Protein AF-A0A955QQB7-F1 (afdb_monomer_lite)

Sequence (83 aa):
MGERFHIKLEAKNPEKGNFRSYAIDAGKDLFGHWEIEVSYGRISRRGRSVTYSAPDDGAAATIIRHCLKKRASAPKRIGVPYK

Foldseek 3Di:
DWDKDKDKWWWDDVVQPATKIWMWTWTADPLRKIKIKIWIDGPVDGTDIDIDIGRHPVRVVVVVVVVVVVQQCCCVPPVTGID

Structure (mmCIF, N/CA/C/O backbone):
data_AF-A0A955QQB7-F1
#
_entry.id   AF-A0A955QQB7-F1
#
loop_
_atom_site.group_PDB
_atom_site.id
_atom_site.type_symbol
_atom_site.label_atom_id
_atom_site.label_alt_id
_atom_site.label_comp_id
_atom_site.label_asym_id
_atom_site.label_entity_id
_atom_site.label_seq_id
_atom_site.pdbx_PDB_ins_code
_atom_site.Cartn_x
_atom_site.Cartn_y
_atom_site.Cartn_z
_atom_site.occupancy
_atom_site.B_iso_or_equiv
_atom_site.auth_seq_id
_atom_site.auth_comp_id
_atom_site.auth_asym_id
_atom_site.auth_atom_id
_atom_site.pdbx_PDB_model_num
ATOM 1 N N . MET A 1 1 ? 6.053 11.454 -20.748 1.00 48.31 1 MET A N 1
ATOM 2 C CA . MET A 1 1 ? 5.605 11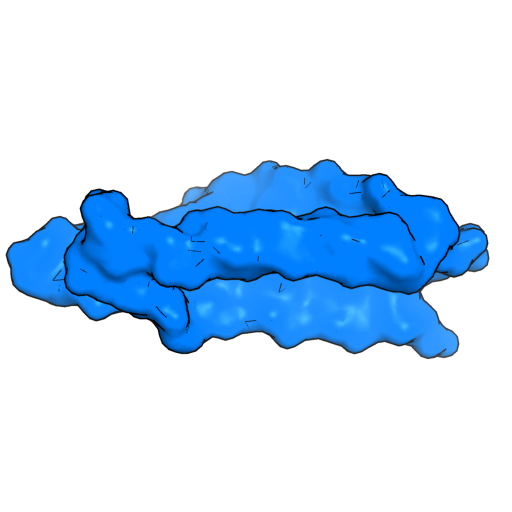.746 -19.370 1.00 48.31 1 MET A CA 1
ATOM 3 C C . MET A 1 1 ? 5.136 10.422 -18.799 1.00 48.31 1 MET A C 1
ATOM 5 O O . MET A 1 1 ? 4.192 9.868 -19.344 1.00 48.31 1 MET A O 1
ATOM 9 N N . GLY A 1 2 ? 5.903 9.832 -17.879 1.00 64.69 2 GLY A N 1
ATOM 10 C CA . GLY A 1 2 ? 5.645 8.476 -17.386 1.00 64.69 2 GLY A CA 1
ATOM 11 C C . GLY A 1 2 ? 4.289 8.369 -16.696 1.00 64.69 2 GLY A C 1
ATOM 12 O O . GLY A 1 2 ? 3.786 9.349 -16.145 1.00 64.69 2 GLY A O 1
ATOM 13 N N . GLU A 1 3 ? 3.6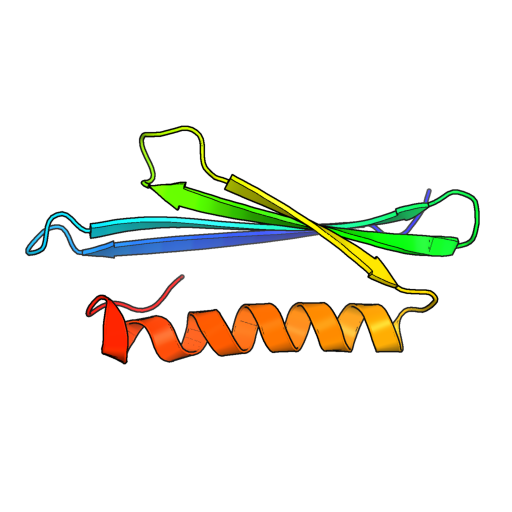96 7.182 -16.750 1.00 81.50 3 GLU A N 1
ATOM 14 C CA . GLU A 1 3 ? 2.473 6.879 -16.019 1.00 81.50 3 GLU A CA 1
ATOM 15 C C . GLU A 1 3 ? 2.720 7.072 -14.517 1.00 81.50 3 GLU A C 1
ATOM 17 O O . GLU A 1 3 ? 3.684 6.541 -13.962 1.00 81.50 3 GLU A O 1
ATOM 22 N N . ARG A 1 4 ? 1.873 7.880 -13.873 1.00 91.69 4 ARG A N 1
ATOM 23 C CA . ARG A 1 4 ? 1.887 8.117 -12.430 1.00 91.69 4 ARG A CA 1
ATOM 24 C C . ARG A 1 4 ? 0.458 8.105 -11.925 1.00 91.69 4 ARG A C 1
ATOM 26 O O . ARG A 1 4 ? -0.423 8.702 -12.540 1.00 91.69 4 ARG A O 1
ATOM 33 N N . PHE A 1 5 ? 0.239 7.490 -10.775 1.00 92.69 5 PHE A N 1
ATOM 34 C CA . PHE A 1 5 ? -1.037 7.568 -10.084 1.00 92.69 5 PHE A CA 1
ATOM 35 C C . PHE A 1 5 ? -0.827 7.751 -8.582 1.00 92.69 5 PHE A C 1
ATOM 37 O O . PHE A 1 5 ? 0.262 7.554 -8.037 1.00 92.69 5 PHE A O 1
ATOM 44 N N . HIS A 1 6 ? -1.897 8.177 -7.922 1.00 96.31 6 HIS A N 1
ATOM 45 C CA . HIS A 1 6 ? -1.885 8.501 -6.511 1.00 96.31 6 HIS A CA 1
ATOM 46 C C . HIS A 1 6 ? -3.180 8.038 -5.844 1.00 96.31 6 HIS A C 1
ATOM 48 O O . HIS A 1 6 ? -4.270 8.291 -6.354 1.00 96.31 6 HIS A O 1
ATOM 54 N N . ILE A 1 7 ? -3.063 7.389 -4.688 1.00 96.69 7 ILE A N 1
ATOM 55 C CA . ILE A 1 7 ? -4.191 6.930 -3.875 1.00 96.69 7 ILE A CA 1
ATOM 56 C C . ILE A 1 7 ? -4.050 7.542 -2.485 1.00 96.69 7 ILE A C 1
ATOM 58 O O . ILE A 1 7 ? -3.031 7.331 -1.835 1.00 96.69 7 ILE A O 1
ATOM 62 N N . LYS A 1 8 ? -5.088 8.230 -1.996 1.00 96.31 8 LYS A N 1
ATOM 63 C CA . LYS A 1 8 ? -5.210 8.644 -0.586 1.00 96.31 8 LYS A CA 1
ATOM 64 C C . LYS A 1 8 ? -6.343 7.889 0.066 1.00 96.31 8 LYS A C 1
ATOM 66 O O . LYS A 1 8 ? -7.403 7.749 -0.527 1.00 96.31 8 LYS A O 1
ATOM 71 N N . LEU A 1 9 ? -6.103 7.453 1.293 1.00 95.94 9 LEU A N 1
ATOM 72 C CA . LEU A 1 9 ? -7.080 6.800 2.135 1.00 95.94 9 LEU A CA 1
ATOM 73 C C . LEU A 1 9 ? -7.018 7.359 3.555 1.00 95.94 9 LEU A C 1
ATOM 75 O O . LEU A 1 9 ? -5.939 7.537 4.134 1.00 95.94 9 LEU A O 1
ATOM 79 N N . GLU A 1 10 ? -8.180 7.531 4.168 1.00 95.31 10 GLU A N 1
ATOM 80 C CA . GLU A 1 10 ? -8.306 7.971 5.552 1.00 95.31 10 GLU A CA 1
ATOM 81 C C . GLU A 1 10 ? -9.202 7.039 6.363 1.00 95.31 10 GLU A C 1
ATOM 83 O O . GLU A 1 10 ? -10.238 6.567 5.906 1.00 95.31 10 GLU A O 1
ATOM 88 N N . ALA A 1 11 ? -8.823 6.800 7.615 1.00 94.69 11 ALA A N 1
ATOM 89 C CA . ALA A 1 11 ? -9.645 6.087 8.582 1.00 94.69 11 ALA A CA 1
ATOM 90 C C . ALA A 1 11 ? -9.825 6.965 9.825 1.00 94.69 11 ALA A C 1
ATOM 92 O O .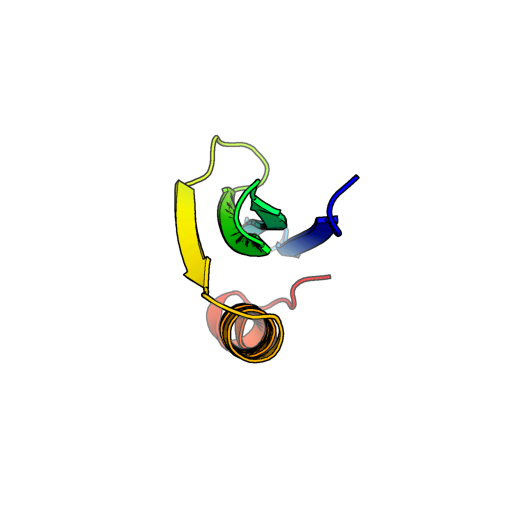 ALA A 1 11 ? -8.851 7.282 10.516 1.00 94.69 11 ALA A O 1
ATOM 93 N N . LYS A 1 12 ? -11.070 7.369 10.099 1.00 93.81 12 LYS A N 1
ATOM 94 C CA . LYS A 1 12 ? -11.435 8.267 11.203 1.00 93.81 12 LYS A CA 1
ATOM 95 C C . LYS A 1 12 ? -12.441 7.570 12.118 1.00 93.81 12 LYS A C 1
ATOM 97 O O . LYS A 1 12 ? -13.544 7.248 11.696 1.00 93.81 12 LYS A O 1
ATOM 102 N N . ASN A 1 13 ? -12.046 7.337 13.363 1.00 90.69 13 ASN A N 1
ATOM 103 C CA . ASN A 1 13 ? -12.894 6.870 14.452 1.00 90.69 13 ASN A CA 1
ATOM 104 C C . ASN A 1 13 ? -12.720 7.840 15.635 1.00 90.69 13 ASN A C 1
ATOM 106 O O . ASN A 1 13 ? -11.767 7.684 16.409 1.00 90.69 13 ASN A O 1
ATOM 110 N N . PRO A 1 14 ? -13.596 8.856 15.743 1.00 87.06 14 PRO A N 1
ATOM 111 C CA . PRO A 1 14 ? -13.544 9.847 16.813 1.00 87.06 14 PRO A CA 1
ATOM 112 C C . PRO A 1 14 ? -13.721 9.238 18.205 1.00 87.06 14 PRO A C 1
ATOM 114 O O . PRO A 1 14 ? -12.967 9.589 19.107 1.00 87.06 14 PRO A O 1
ATOM 117 N N . GLU A 1 15 ? -14.628 8.269 18.355 1.00 87.50 15 GLU A N 1
ATOM 118 C CA . GLU A 1 15 ? -14.932 7.603 19.633 1.00 87.50 15 GLU A CA 1
ATOM 119 C C . GLU A 1 15 ? -13.698 6.936 20.254 1.00 87.50 15 GLU A C 1
ATOM 121 O O . GLU A 1 15 ? -13.551 6.880 21.470 1.00 87.50 15 GLU A O 1
ATOM 126 N N . LYS A 1 16 ? -12.773 6.458 19.411 1.00 83.94 16 LYS A N 1
ATOM 127 C CA . LYS A 1 16 ? -11.514 5.822 19.831 1.00 83.94 16 LYS A CA 1
ATOM 128 C C . LYS A 1 16 ? -10.278 6.707 19.628 1.00 83.94 16 LYS A C 1
ATOM 130 O O . LYS A 1 16 ? -9.156 6.209 19.718 1.00 83.94 16 LYS A O 1
ATOM 135 N N . GLY A 1 17 ? -10.445 7.987 19.279 1.00 84.69 17 GLY A N 1
ATO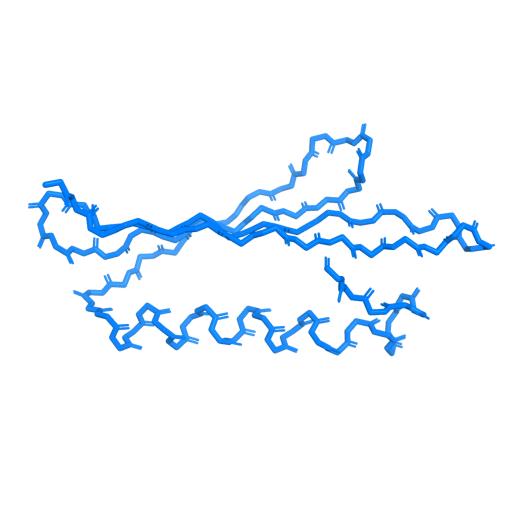M 136 C CA . GLY A 1 17 ? -9.333 8.914 19.013 1.00 84.69 17 GLY A CA 1
ATOM 137 C C . GLY A 1 17 ? -8.402 8.471 17.871 1.00 84.69 17 GLY A C 1
ATOM 138 O O . GLY A 1 17 ? -7.206 8.801 17.845 1.00 84.69 17 GLY A O 1
ATOM 139 N N . ASN A 1 18 ? -8.923 7.683 16.930 1.00 86.75 18 ASN A N 1
ATOM 140 C CA . ASN A 1 18 ? -8.167 7.040 15.863 1.00 86.75 18 ASN A CA 1
ATOM 141 C C . ASN A 1 18 ? -8.337 7.812 14.557 1.00 86.75 18 ASN A C 1
ATOM 143 O O . ASN A 1 18 ? -9.352 7.704 13.883 1.00 86.75 18 ASN A O 1
ATOM 147 N N . PHE A 1 19 ? -7.301 8.548 14.168 1.00 93.25 19 PHE A N 1
ATOM 148 C CA . PHE A 1 19 ? -7.268 9.309 12.922 1.00 93.25 19 PHE A CA 1
ATOM 149 C C . PHE A 1 19 ? -6.031 8.895 12.146 1.00 93.25 19 PHE A C 1
ATOM 151 O O . PHE A 1 19 ? -4.916 9.211 12.565 1.00 93.25 19 PHE A O 1
ATOM 158 N N . ARG A 1 20 ? -6.204 8.139 11.062 1.00 94.00 20 ARG A N 1
ATOM 159 C CA . ARG A 1 20 ? -5.104 7.549 10.295 1.00 94.00 20 ARG A CA 1
ATOM 160 C C . ARG A 1 20 ? -5.150 7.984 8.840 1.00 94.00 20 ARG A C 1
ATOM 162 O O . ARG A 1 20 ? -6.200 7.899 8.216 1.00 94.00 20 ARG A O 1
ATOM 169 N N . SER A 1 21 ? -3.995 8.375 8.319 1.00 95.44 21 SER A N 1
ATOM 170 C CA . SER A 1 21 ? -3.767 8.631 6.898 1.00 95.44 21 SER A CA 1
ATOM 171 C C . SER A 1 21 ? -2.964 7.488 6.287 1.00 95.44 21 SER A C 1
ATOM 173 O O . SER A 1 21 ? -2.138 6.850 6.958 1.00 95.44 21 SER A O 1
ATOM 175 N N . TYR A 1 22 ? -3.232 7.213 5.019 1.00 96.25 22 TYR A N 1
ATOM 176 C CA . TYR A 1 22 ? -2.492 6.271 4.199 1.00 96.25 22 TYR A CA 1
ATOM 177 C C . TYR A 1 22 ? -2.482 6.776 2.758 1.00 96.25 22 TYR A C 1
ATOM 179 O O . TYR A 1 22 ? -3.519 7.189 2.252 1.00 96.25 22 TYR A O 1
ATOM 187 N N . ALA A 1 23 ? -1.332 6.756 2.103 1.00 96.56 23 ALA A N 1
ATOM 188 C CA . ALA A 1 23 ? -1.196 7.167 0.719 1.00 96.56 23 ALA A CA 1
ATOM 189 C C . ALA A 1 23 ? -0.259 6.226 -0.036 1.00 96.56 23 ALA A C 1
ATOM 191 O O . ALA A 1 23 ? 0.651 5.643 0.560 1.00 96.56 23 ALA A O 1
ATOM 192 N N . ILE A 1 24 ? -0.512 6.077 -1.331 1.00 97.75 24 ILE A N 1
ATOM 193 C CA . ILE A 1 24 ? 0.374 5.409 -2.279 1.00 97.75 24 ILE A CA 1
ATOM 194 C C . ILE A 1 24 ? 0.609 6.377 -3.433 1.00 97.75 24 ILE A C 1
ATOM 196 O O . ILE A 1 24 ? -0.337 6.732 -4.133 1.00 97.75 24 ILE A O 1
ATOM 200 N N . ASP A 1 25 ? 1.858 6.769 -3.626 1.00 97.38 25 ASP A N 1
ATOM 201 C CA . ASP A 1 25 ? 2.360 7.456 -4.808 1.00 97.38 25 ASP A CA 1
ATOM 202 C C . ASP A 1 25 ? 3.121 6.438 -5.643 1.00 97.38 25 ASP A C 1
ATOM 204 O O . ASP A 1 25 ? 4.024 5.790 -5.125 1.00 97.38 25 ASP A O 1
ATOM 208 N N . ALA A 1 26 ? 2.780 6.274 -6.916 1.00 97.12 26 ALA A N 1
ATOM 209 C CA . ALA A 1 26 ? 3.534 5.379 -7.781 1.00 97.12 26 ALA A CA 1
ATOM 210 C C . ALA A 1 26 ? 3.722 5.984 -9.162 1.00 97.12 26 ALA A C 1
ATOM 212 O O . ALA A 1 26 ? 2.775 6.535 -9.726 1.00 97.12 26 ALA A O 1
ATOM 213 N N . GLY A 1 27 ? 4.922 5.851 -9.715 1.00 96.19 27 GLY A N 1
ATOM 214 C CA . GLY A 1 27 ? 5.221 6.284 -11.072 1.00 96.19 27 GLY A CA 1
ATOM 215 C C . GLY A 1 27 ? 6.396 5.537 -11.684 1.00 96.19 27 GLY A C 1
ATOM 216 O O . GLY A 1 27 ? 7.204 4.946 -10.968 1.00 96.19 27 GLY A O 1
ATOM 217 N N . LYS A 1 28 ? 6.474 5.575 -13.015 1.00 95.19 28 LYS A N 1
ATOM 218 C CA . LYS A 1 28 ? 7.621 5.046 -13.760 1.00 95.19 28 LYS A CA 1
ATOM 219 C C . LYS A 1 28 ? 8.794 6.026 -13.741 1.00 95.19 28 LYS A C 1
ATOM 221 O O . LYS A 1 28 ? 8.607 7.224 -13.968 1.00 95.19 28 LYS A O 1
ATOM 226 N N . ASP A 1 29 ? 9.990 5.506 -13.504 1.00 91.44 29 ASP A N 1
ATOM 227 C CA . ASP A 1 29 ? 11.250 6.224 -13.637 1.00 91.44 29 ASP A CA 1
ATOM 228 C C . ASP A 1 29 ? 11.701 6.322 -15.110 1.00 91.44 29 ASP A C 1
ATOM 230 O O . ASP A 1 29 ? 10.983 5.941 -16.040 1.00 91.44 29 ASP A O 1
ATOM 234 N N . LEU A 1 30 ? 12.901 6.867 -15.335 1.00 91.00 30 LEU A N 1
ATOM 235 C CA . LEU A 1 30 ? 13.472 7.042 -16.677 1.00 91.00 30 LEU A CA 1
ATOM 236 C C . LEU A 1 30 ? 13.811 5.720 -17.383 1.00 91.00 30 LEU A C 1
ATOM 238 O O . LEU A 1 30 ? 13.963 5.710 -18.602 1.00 91.00 30 LEU A O 1
ATOM 242 N N . PHE A 1 31 ? 13.914 4.623 -16.637 1.00 90.31 31 PHE A N 1
ATOM 243 C CA . PHE A 1 31 ? 14.212 3.285 -17.141 1.00 90.31 31 PHE A CA 1
ATOM 244 C C . PHE A 1 31 ? 12.945 2.433 -17.300 1.00 90.31 31 PHE A C 1
ATOM 246 O O . PHE A 1 31 ? 13.027 1.277 -17.704 1.00 90.31 31 PHE A O 1
ATOM 253 N N . GLY A 1 32 ? 11.768 2.997 -17.006 1.00 90.12 32 GLY A N 1
ATOM 254 C CA . GLY A 1 32 ? 10.489 2.295 -17.054 1.00 90.12 32 GLY A CA 1
ATOM 255 C C . GLY A 1 32 ? 10.203 1.430 -15.825 1.00 90.12 32 GLY A C 1
ATOM 256 O O . GLY A 1 32 ? 9.156 0.783 -15.792 1.00 90.12 32 GLY A O 1
ATOM 257 N N . HIS A 1 33 ? 11.076 1.445 -14.812 1.00 94.62 33 HIS A N 1
ATOM 258 C CA . HIS A 1 33 ? 10.829 0.784 -13.537 1.00 94.62 33 HIS A CA 1
ATOM 259 C C . HIS A 1 33 ? 9.838 1.604 -12.717 1.00 94.62 33 HIS A C 1
ATOM 261 O O . HIS A 1 33 ? 9.818 2.830 -12.758 1.00 94.62 33 HIS A O 1
ATOM 267 N N . TRP A 1 34 ? 9.016 0.926 -11.934 1.00 96.62 34 TRP A N 1
ATOM 268 C CA . TRP A 1 34 ? 8.095 1.563 -11.012 1.00 96.62 34 TRP A CA 1
ATOM 269 C C . TRP A 1 34 ? 8.775 1.890 -9.690 1.00 96.62 34 TRP A C 1
ATOM 271 O O . TRP A 1 34 ? 9.330 1.008 -9.033 1.00 96.62 34 TRP A O 1
ATOM 281 N N . GLU A 1 35 ? 8.623 3.133 -9.252 1.00 97.19 35 GLU A N 1
ATOM 282 C CA . GLU A 1 35 ? 8.841 3.554 -7.875 1.00 97.19 35 GLU A CA 1
ATOM 283 C C . GLU A 1 35 ? 7.483 3.746 -7.197 1.00 97.19 35 GLU A C 1
ATOM 285 O O . GLU A 1 35 ? 6.600 4.416 -7.732 1.00 97.19 35 GLU A O 1
ATOM 290 N N . ILE A 1 36 ? 7.292 3.115 -6.038 1.00 97.69 36 ILE A N 1
ATOM 291 C CA . ILE A 1 36 ? 6.039 3.122 -5.279 1.00 97.69 36 ILE A CA 1
ATOM 292 C C . ILE A 1 36 ? 6.352 3.573 -3.854 1.00 97.69 36 ILE A C 1
ATOM 294 O O . ILE A 1 36 ? 6.855 2.792 -3.044 1.00 97.69 36 ILE A O 1
ATOM 298 N N . GLU A 1 37 ? 6.028 4.816 -3.518 1.00 98.00 37 GLU A N 1
ATOM 299 C CA . GLU A 1 37 ? 6.098 5.328 -2.155 1.00 98.00 37 GLU A CA 1
ATOM 300 C C . GLU A 1 37 ? 4.776 5.079 -1.423 1.00 98.00 37 GLU A C 1
ATOM 302 O O . GLU A 1 37 ? 3.692 5.464 -1.859 1.00 98.00 37 GLU A O 1
ATOM 307 N N . VAL A 1 38 ? 4.866 4.449 -0.257 1.00 97.75 38 VAL A N 1
ATOM 308 C CA . VAL A 1 38 ? 3.739 4.200 0.634 1.00 97.75 38 VAL A CA 1
ATOM 309 C C . VAL A 1 38 ? 3.917 5.010 1.907 1.00 97.75 38 VAL A C 1
ATOM 311 O O . VAL A 1 38 ? 4.767 4.693 2.738 1.00 97.75 38 VAL A O 1
ATOM 314 N N . SER A 1 39 ? 3.053 5.999 2.108 1.00 96.69 39 SER A N 1
ATOM 315 C CA . SER A 1 39 ? 3.075 6.901 3.260 1.00 96.69 39 SER A CA 1
ATOM 316 C C . SER A 1 39 ? 1.935 6.598 4.234 1.00 96.69 39 SER A C 1
ATOM 318 O O . SER A 1 39 ? 0.799 6.365 3.832 1.00 96.69 39 SER A O 1
ATOM 320 N N . TYR A 1 40 ? 2.201 6.571 5.542 1.00 95.44 40 TYR A N 1
ATOM 321 C CA . TYR A 1 40 ? 1.197 6.221 6.553 1.00 95.44 40 TYR A CA 1
ATOM 322 C C . TYR A 1 40 ? 1.442 6.869 7.914 1.00 95.44 40 TYR A C 1
ATOM 324 O O . TYR A 1 40 ? 2.572 6.979 8.386 1.00 95.44 40 TYR A O 1
ATOM 332 N N . GLY A 1 41 ? 0.373 7.267 8.604 1.00 94.19 41 GLY A N 1
ATOM 333 C CA . GLY A 1 41 ? 0.522 7.995 9.862 1.00 94.19 41 GLY A CA 1
ATOM 334 C C . GLY A 1 41 ? -0.778 8.321 10.580 1.00 94.19 41 GLY A C 1
ATOM 335 O O . GLY A 1 41 ? -1.836 7.761 10.292 1.00 94.19 41 GLY A O 1
ATOM 336 N N . ARG A 1 42 ? -0.677 9.207 11.577 1.00 93.38 42 ARG A N 1
ATOM 337 C CA . ARG A 1 42 ? -1.840 9.882 12.169 1.00 93.38 42 ARG A CA 1
ATOM 338 C C . ARG A 1 42 ? -2.114 11.165 11.380 1.00 93.38 42 ARG A C 1
ATOM 340 O O . ARG A 1 42 ? -1.158 11.824 10.998 1.00 93.38 42 ARG A O 1
ATOM 347 N N . ILE A 1 43 ? -3.381 11.549 11.210 1.00 88.50 43 ILE A N 1
ATOM 348 C CA . ILE A 1 43 ? -3.809 12.692 10.361 1.00 88.50 43 ILE A CA 1
ATOM 349 C C . ILE A 1 43 ? -3.253 14.065 10.816 1.00 88.50 43 ILE A C 1
ATOM 351 O O . ILE A 1 43 ? -3.311 15.032 10.074 1.00 88.50 43 ILE A O 1
ATOM 355 N N . SER A 1 44 ? -2.625 14.165 11.986 1.00 79.06 44 SER A N 1
ATOM 356 C CA . SER A 1 44 ? -2.031 15.407 12.505 1.00 79.06 44 SER A CA 1
ATOM 357 C C . SER A 1 44 ? -0.505 15.388 12.635 1.00 79.06 44 SER A C 1
ATOM 359 O O . SER A 1 44 ? 0.077 16.332 13.161 1.00 79.06 44 SER A O 1
ATOM 361 N N . ARG A 1 45 ? 0.165 14.302 12.229 1.00 82.38 45 ARG A N 1
ATOM 362 C CA . ARG A 1 45 ? 1.618 14.149 12.396 1.00 82.38 45 ARG A CA 1
ATOM 363 C C . ARG A 1 45 ? 2.271 13.682 11.109 1.00 82.38 45 ARG A C 1
ATOM 365 O O . ARG A 1 45 ? 1.669 12.934 10.342 1.00 82.38 45 ARG A O 1
ATOM 372 N N . ARG A 1 46 ? 3.541 14.058 10.929 1.00 83.38 46 ARG A N 1
ATOM 373 C CA . ARG A 1 46 ? 4.379 13.503 9.863 1.00 83.38 46 ARG A CA 1
ATOM 374 C C . ARG A 1 46 ? 4.375 11.976 9.984 1.00 83.38 46 ARG A C 1
ATOM 376 O O . ARG A 1 46 ? 4.669 11.429 11.049 1.00 83.38 46 ARG A O 1
ATOM 383 N N . GLY A 1 47 ? 3.924 11.316 8.921 1.00 88.94 47 GLY A N 1
ATOM 384 C CA . GLY A 1 47 ? 3.854 9.862 8.843 1.00 88.94 47 GLY A CA 1
ATOM 385 C C . GLY A 1 47 ? 5.230 9.227 8.660 1.00 88.94 47 GLY A C 1
ATOM 386 O O . GLY A 1 47 ? 6.258 9.900 8.685 1.00 88.94 47 GLY A O 1
ATOM 387 N N . ARG A 1 48 ? 5.233 7.913 8.458 1.00 95.56 48 ARG A N 1
ATOM 388 C CA . ARG A 1 48 ? 6.372 7.170 7.916 1.00 95.56 48 ARG A CA 1
ATOM 389 C C . ARG A 1 48 ? 6.115 6.883 6.444 1.00 95.56 48 ARG A C 1
ATOM 391 O O . ARG A 1 48 ? 4.959 6.686 6.072 1.00 95.56 48 ARG A O 1
ATOM 398 N N . SER A 1 49 ? 7.177 6.811 5.659 1.00 96.38 49 SER A N 1
ATOM 399 C CA . SER A 1 49 ? 7.139 6.346 4.278 1.00 96.38 49 SER A CA 1
ATOM 400 C C . SER A 1 49 ? 8.006 5.101 4.113 1.00 96.38 49 SER A C 1
ATOM 402 O O . SER A 1 49 ? 8.963 4.885 4.860 1.00 96.38 49 SER A O 1
ATOM 404 N N . VAL A 1 50 ? 7.619 4.248 3.169 1.00 97.38 50 VAL A N 1
ATOM 405 C CA . VAL A 1 50 ? 8.412 3.118 2.680 1.00 97.38 50 VAL A CA 1
ATOM 406 C C . VAL A 1 50 ? 8.314 3.125 1.166 1.00 97.38 50 VAL A C 1
ATOM 408 O O . VAL A 1 50 ? 7.207 3.183 0.633 1.00 97.38 50 VAL A O 1
ATOM 411 N N . THR A 1 51 ? 9.456 3.029 0.497 1.00 97.50 51 THR A N 1
ATOM 412 C CA . THR A 1 51 ? 9.531 2.983 -0.962 1.00 97.50 51 THR A CA 1
ATOM 413 C C . THR A 1 51 ? 9.790 1.558 -1.426 1.00 97.50 51 THR A C 1
ATOM 415 O O . THR A 1 51 ? 10.589 0.833 -0.832 1.00 97.50 51 THR A O 1
ATOM 418 N N . TYR A 1 52 ? 9.096 1.161 -2.485 1.00 96.88 52 TYR A N 1
ATOM 419 C CA . TYR A 1 52 ? 9.288 -0.098 -3.186 1.00 96.88 52 TYR A CA 1
ATOM 420 C C . TYR A 1 52 ? 9.667 0.183 -4.635 1.00 96.88 52 TYR A C 1
ATOM 422 O O . TYR A 1 52 ? 9.164 1.134 -5.232 1.00 96.88 52 TYR A O 1
ATOM 430 N N . SER A 1 53 ? 10.487 -0.692 -5.205 1.00 96.25 53 SER A N 1
ATOM 431 C CA . SER A 1 53 ? 10.813 -0.680 -6.628 1.00 96.25 53 SER A CA 1
ATOM 432 C C . SER A 1 53 ? 10.252 -1.936 -7.287 1.00 96.25 53 SER A C 1
ATOM 434 O O . SER A 1 53 ? 10.310 -3.021 -6.702 1.00 96.25 53 SER A O 1
ATOM 436 N N . ALA A 1 54 ? 9.707 -1.801 -8.491 1.00 96.50 54 ALA A N 1
ATOM 437 C CA . ALA A 1 54 ? 9.204 -2.914 -9.287 1.00 96.50 54 ALA A CA 1
ATOM 438 C C . ALA A 1 54 ? 9.664 -2.786 -10.748 1.00 96.50 54 ALA A C 1
ATOM 440 O O . ALA A 1 54 ? 9.683 -1.680 -11.279 1.00 96.50 54 ALA A O 1
ATOM 441 N N . PRO A 1 55 ? 10.041 -3.892 -11.408 1.00 95.81 55 PRO A N 1
ATOM 442 C CA . PRO A 1 55 ? 10.575 -3.847 -12.770 1.00 95.81 55 PRO A CA 1
ATOM 443 C C . PRO A 1 55 ? 9.511 -3.575 -13.840 1.00 95.81 55 PRO A C 1
ATOM 445 O O . PRO A 1 55 ? 9.836 -3.071 -14.907 1.00 95.81 55 PRO A O 1
ATOM 448 N N . ASP A 1 56 ? 8.249 -3.909 -13.571 1.00 93.94 56 ASP A N 1
ATOM 449 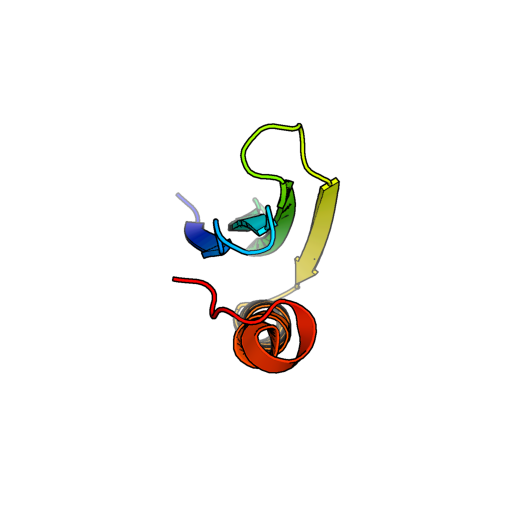C CA . ASP A 1 56 ? 7.169 -3.843 -14.551 1.00 93.94 56 ASP A CA 1
ATOM 450 C C . ASP A 1 56 ? 5.812 -3.551 -13.892 1.00 93.94 56 ASP A C 1
ATOM 452 O O . ASP A 1 56 ? 5.663 -3.535 -12.663 1.00 93.94 56 ASP A O 1
ATOM 456 N N . ASP A 1 57 ? 4.807 -3.319 -14.736 1.00 93.75 57 ASP A N 1
ATOM 457 C CA . ASP A 1 57 ? 3.433 -3.013 -14.339 1.00 93.75 57 ASP A CA 1
ATOM 458 C C . ASP A 1 57 ? 2.776 -4.122 -13.499 1.00 93.75 57 ASP A C 1
ATOM 460 O O . ASP A 1 57 ? 2.018 -3.839 -12.566 1.00 93.75 57 ASP A O 1
ATOM 464 N N . GLY A 1 58 ? 3.073 -5.393 -13.781 1.00 95.88 58 GLY A N 1
ATOM 465 C CA . GLY A 1 58 ? 2.504 -6.536 -13.066 1.00 95.88 58 GLY A CA 1
ATOM 466 C C . GLY A 1 58 ? 3.056 -6.667 -11.646 1.00 95.88 58 GLY A C 1
ATOM 467 O O . GLY A 1 58 ? 2.299 -6.867 -10.683 1.00 95.88 58 GLY A O 1
ATOM 468 N N . ALA A 1 59 ? 4.369 -6.500 -11.494 1.00 96.69 59 ALA A N 1
ATOM 469 C CA . ALA A 1 59 ? 5.047 -6.467 -10.207 1.00 96.69 59 ALA A CA 1
ATOM 470 C C . ALA A 1 59 ? 4.575 -5.271 -9.369 1.00 96.69 59 ALA A C 1
ATOM 472 O O . ALA A 1 59 ? 4.216 -5.440 -8.197 1.00 96.69 59 ALA A O 1
ATOM 473 N N . ALA A 1 60 ? 4.466 -4.087 -9.980 1.00 96.25 60 ALA A N 1
ATOM 474 C CA . ALA A 1 60 ? 3.937 -2.900 -9.321 1.00 96.25 60 ALA A CA 1
ATOM 475 C C . ALA A 1 60 ? 2.504 -3.135 -8.823 1.00 96.25 60 ALA A C 1
ATOM 477 O O . ALA A 1 60 ? 2.222 -2.978 -7.629 1.00 96.25 60 ALA A O 1
ATOM 478 N N . ALA A 1 61 ? 1.610 -3.609 -9.699 1.00 95.44 61 ALA A N 1
ATOM 479 C CA . ALA A 1 61 ? 0.222 -3.915 -9.355 1.00 95.44 61 ALA A CA 1
ATOM 480 C C . ALA A 1 61 ? 0.117 -4.919 -8.198 1.00 95.44 61 ALA A C 1
ATOM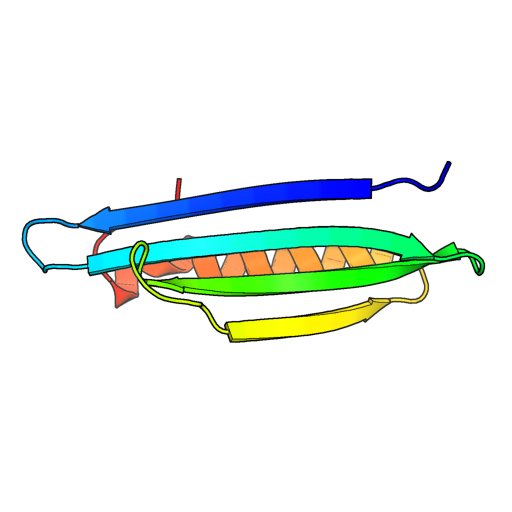 482 O O . ALA A 1 61 ? -0.747 -4.779 -7.328 1.00 95.44 61 ALA A O 1
ATOM 483 N N . THR A 1 62 ? 1.006 -5.911 -8.147 1.00 97.69 62 THR A N 1
ATOM 484 C CA . THR A 1 62 ? 1.057 -6.895 -7.057 1.00 97.69 62 THR A CA 1
ATOM 485 C C . THR A 1 62 ? 1.396 -6.238 -5.718 1.00 97.69 62 THR A C 1
ATOM 487 O O . THR A 1 62 ? 0.697 -6.476 -4.725 1.00 97.69 62 THR A O 1
ATOM 490 N N . ILE A 1 63 ? 2.403 -5.359 -5.685 1.00 97.31 63 ILE A N 1
ATOM 491 C CA . ILE A 1 63 ? 2.791 -4.607 -4.480 1.00 97.31 63 ILE A CA 1
ATOM 492 C C . ILE A 1 63 ? 1.635 -3.720 -4.006 1.00 97.31 63 ILE A C 1
ATOM 494 O O . ILE A 1 63 ? 1.243 -3.777 -2.836 1.00 97.31 63 ILE A O 1
ATOM 498 N N . ILE A 1 64 ? 1.039 -2.951 -4.918 1.00 96.12 64 ILE A N 1
ATOM 499 C CA . ILE A 1 64 ? -0.059 -2.026 -4.611 1.00 96.12 64 ILE A CA 1
ATOM 500 C C . ILE A 1 64 ? -1.266 -2.792 -4.061 1.00 96.12 64 ILE A C 1
ATOM 502 O O . ILE A 1 64 ? -1.786 -2.454 -2.995 1.00 96.12 64 ILE A O 1
ATOM 506 N N . ARG A 1 65 ? -1.684 -3.875 -4.728 1.00 96.81 65 ARG A N 1
ATOM 507 C CA . ARG A 1 65 ? -2.798 -4.726 -4.274 1.00 96.81 65 ARG A CA 1
ATOM 508 C C . ARG A 1 65 ? -2.536 -5.302 -2.890 1.00 96.81 65 ARG A C 1
ATOM 510 O O . ARG A 1 65 ? -3.432 -5.297 -2.046 1.00 96.81 65 ARG A O 1
ATOM 517 N N . HIS A 1 66 ? -1.320 -5.773 -2.627 1.00 96.81 66 HIS A N 1
ATOM 518 C CA . HIS A 1 66 ? -0.952 -6.293 -1.315 1.00 96.81 66 HIS A CA 1
ATOM 519 C C . HIS A 1 66 ? -1.030 -5.214 -0.220 1.00 96.81 66 HIS A C 1
ATOM 521 O O . HIS A 1 66 ? -1.593 -5.459 0.854 1.00 96.81 66 HIS A O 1
ATOM 527 N N . CYS A 1 67 ? -0.546 -4.003 -0.501 1.00 95.94 67 CYS A N 1
ATOM 528 C CA . CYS A 1 67 ? -0.665 -2.843 0.381 1.00 95.94 67 CYS A CA 1
ATOM 529 C C . CYS A 1 67 ? -2.128 -2.490 0.688 1.00 95.94 67 CYS A C 1
ATOM 531 O O . CYS A 1 67 ? -2.512 -2.385 1.859 1.00 95.94 67 CYS A O 1
ATOM 533 N N . LEU A 1 68 ? -2.968 -2.394 -0.343 1.00 95.38 68 LEU A N 1
ATOM 534 C CA . LEU A 1 68 ? -4.389 -2.073 -0.200 1.00 95.38 68 LEU A CA 1
ATOM 535 C C . LEU A 1 68 ? -5.156 -3.173 0.547 1.00 95.38 68 LEU A C 1
ATOM 537 O O . LEU A 1 68 ? -5.938 -2.871 1.450 1.00 95.38 68 LEU A O 1
ATOM 541 N N . LYS A 1 69 ? -4.870 -4.455 0.285 1.00 95.19 69 LYS A N 1
ATOM 542 C CA . LYS A 1 69 ? -5.490 -5.588 0.996 1.00 95.19 69 LYS A CA 1
ATOM 543 C C . LYS A 1 69 ? -5.208 -5.543 2.502 1.00 95.19 69 LYS A C 1
ATOM 545 O O . LYS A 1 69 ? -6.108 -5.769 3.311 1.00 95.19 69 LYS A O 1
ATOM 550 N N . LYS A 1 70 ? -3.991 -5.155 2.904 1.00 92.44 70 LYS A N 1
ATOM 551 C CA . LYS A 1 70 ? -3.639 -4.923 4.320 1.00 92.44 70 LYS A CA 1
ATOM 552 C C . LYS A 1 70 ? -4.393 -3.749 4.958 1.00 92.44 70 LYS A C 1
ATOM 554 O O . LYS A 1 70 ? -4.411 -3.637 6.188 1.00 92.44 70 LYS A O 1
ATOM 559 N N . ARG A 1 71 ? -4.932 -2.814 4.171 1.00 94.19 71 ARG A N 1
ATOM 560 C CA . ARG A 1 71 ? -5.747 -1.687 4.663 1.00 94.19 71 ARG A CA 1
ATOM 561 C C . ARG A 1 71 ? -7.234 -2.008 4.649 1.00 94.19 71 ARG A C 1
ATOM 563 O O . ARG A 1 71 ? -7.921 -1.610 5.583 1.00 94.19 71 ARG A O 1
ATOM 570 N N . ALA A 1 72 ? -7.695 -2.841 3.721 1.00 92.75 72 ALA A N 1
ATOM 571 C CA . ALA A 1 72 ? -9.048 -3.392 3.745 1.00 92.75 72 ALA A CA 1
ATOM 572 C C . ALA A 1 72 ? -9.340 -4.177 5.041 1.00 92.75 72 ALA A C 1
ATOM 574 O O . ALA A 1 72 ? -10.457 -4.154 5.544 1.00 92.75 72 ALA A O 1
ATOM 575 N N . SER A 1 73 ? -8.328 -4.809 5.651 1.00 91.88 73 SER A N 1
ATOM 576 C CA . SER A 1 73 ? -8.476 -5.511 6.935 1.00 91.88 73 SER A CA 1
ATOM 577 C C . SER A 1 73 ? -8.424 -4.599 8.175 1.00 91.88 73 SER A C 1
ATOM 579 O O . SER A 1 73 ? -8.466 -5.096 9.302 1.00 91.88 73 SER A O 1
ATOM 581 N N . ALA A 1 74 ? -8.304 -3.277 8.005 1.00 89.31 74 ALA A N 1
ATOM 582 C CA . ALA A 1 74 ? -8.193 -2.324 9.108 1.00 89.31 74 ALA A CA 1
ATOM 583 C C . ALA A 1 74 ? -9.394 -2.287 10.072 1.00 89.31 74 ALA A C 1
ATOM 585 O O . ALA A 1 74 ? -9.123 -2.138 11.266 1.00 89.31 74 ALA A O 1
ATOM 586 N N . PRO A 1 75 ? -10.667 -2.484 9.658 1.00 91.50 75 PRO A N 1
ATOM 587 C CA . PRO A 1 75 ? -11.794 -2.506 10.593 1.00 91.50 75 PRO A CA 1
ATOM 588 C C . PRO A 1 75 ? -11.581 -3.466 11.766 1.00 91.50 75 PRO A C 1
ATOM 590 O O . PRO A 1 75 ? -11.847 -3.109 12.907 1.00 91.50 75 PRO A O 1
ATOM 593 N N . LYS A 1 76 ? -10.977 -4.635 11.512 1.00 88.44 76 LYS A N 1
ATOM 594 C CA . LYS A 1 76 ? -10.664 -5.631 12.549 1.00 88.44 76 LYS A CA 1
ATOM 595 C C . LYS A 1 76 ? -9.632 -5.146 13.579 1.00 88.44 76 LYS A C 1
ATOM 597 O O . LYS A 1 76 ? -9.600 -5.659 14.687 1.00 88.44 76 LYS A O 1
ATOM 602 N N . ARG A 1 77 ? -8.776 -4.178 13.224 1.00 85.69 77 ARG A N 1
ATOM 603 C CA . ARG A 1 77 ? -7.671 -3.679 14.066 1.00 85.69 77 ARG A CA 1
ATOM 604 C C . ARG A 1 77 ? -7.954 -2.317 14.701 1.00 85.69 77 ARG A C 1
ATOM 606 O O . ARG A 1 77 ? -7.526 -2.077 15.822 1.00 85.69 77 ARG A O 1
ATOM 613 N N . ILE A 1 78 ? -8.606 -1.406 13.975 1.00 86.00 78 ILE A N 1
ATOM 614 C CA . ILE A 1 78 ? -8.829 -0.010 14.408 1.00 86.00 78 ILE A CA 1
ATOM 615 C C . ILE A 1 78 ? -10.311 0.386 14.467 1.00 86.00 78 ILE A C 1
ATOM 617 O O . ILE A 1 78 ? -10.628 1.522 14.817 1.00 86.00 78 ILE A O 1
ATOM 621 N N . GLY A 1 79 ? -11.221 -0.540 14.154 1.00 89.12 79 GLY A N 1
ATOM 622 C CA . GLY A 1 79 ? -12.669 -0.369 14.291 1.00 89.12 79 GLY A CA 1
ATOM 623 C C . GLY A 1 79 ? -13.362 0.351 13.136 1.00 89.12 79 GLY A C 1
ATOM 624 O O . GLY A 1 79 ? -14.582 0.396 13.123 1.00 89.12 79 GLY A O 1
ATOM 625 N N . VAL A 1 80 ? -12.622 0.902 12.170 1.00 92.44 80 VAL A N 1
ATOM 626 C CA . VAL A 1 80 ? -13.185 1.594 10.998 1.00 92.44 80 VAL A CA 1
ATOM 627 C C . VAL A 1 80 ? -12.405 1.260 9.724 1.00 92.44 80 VAL A C 1
ATOM 629 O O . VAL A 1 80 ? -11.194 1.014 9.800 1.00 92.44 80 VAL A O 1
ATOM 632 N N . PRO A 1 81 ? -13.070 1.226 8.555 1.00 93.75 81 PRO A N 1
ATOM 633 C CA . PRO A 1 81 ? -12.396 1.075 7.275 1.00 93.75 81 PRO A CA 1
ATOM 634 C C . PRO A 1 81 ? -11.685 2.364 6.870 1.00 93.75 81 PRO A C 1
ATOM 636 O O . PRO A 1 81 ? -12.041 3.462 7.299 1.00 93.75 81 PRO A O 1
ATOM 639 N N . TYR A 1 82 ? -10.687 2.198 6.012 1.00 93.50 82 TYR A N 1
ATOM 640 C CA . TYR A 1 82 ? -10.139 3.289 5.222 1.00 93.50 82 TYR A CA 1
ATOM 641 C C . TYR A 1 82 ? -11.117 3.638 4.090 1.00 93.50 82 TYR A C 1
ATOM 643 O O . TYR A 1 82 ? -11.707 2.725 3.508 1.00 93.50 82 TYR A O 1
ATOM 651 N N . LYS A 1 83 ? -11.285 4.930 3.806 1.00 91.69 83 LYS A N 1
ATOM 652 C CA . LYS A 1 83 ? -12.093 5.482 2.713 1.00 91.69 83 LYS A CA 1
ATOM 653 C C . LYS A 1 83 ? -11.248 6.391 1.840 1.00 91.69 83 LYS A C 1
ATOM 655 O O . LYS A 1 83 ? -10.316 7.007 2.409 1.00 91.69 83 LYS A O 1
#

Radius of gyration: 14.09 Å; chains: 1; bounding box: 29×22×39 Å

pLDDT: mean 92.32, std 7.19, range [48.31, 98.0]

Secondary structure (DSSP, 8-state):
---EEEEEEEEEETTTTEEEEEEEEEEE-TTSPEEEEEEEEETTS--EEEEEEESSHHHHHHHHHHHHHHHHTTHHHHSS---